Protein AF-A0AAW0Q0C4-F1 (afdb_monomer_lite)

Organism: NCBI:txid88201

Secondary structure (DSSP, 8-state):
--HHHHHHHHHHHHHHHTT----EEEEEEETTTTEEEEEEE-SS---HHHHHHHHHHHHHHHHHHHHHS-GGGSPPP-------TTEEEEE---S-----TT-S------EEEEEEEEEETTEEEEEEEEPPPTTT------EEEEGGGEEEEE----

Foldseek 3Di:
DPPVVVVVLVVLVVCVVVVHFDKDKDWDQDLAVRFIFIDIDGPDDDDPVVVVVVVVVRVVVRVVCVVVPDPVNRPHRPDDPDDPPQWFWKFADDDDPPDPPVDPDDRIFTFPDWDDWDADPNFIWIWTAGDADPPPR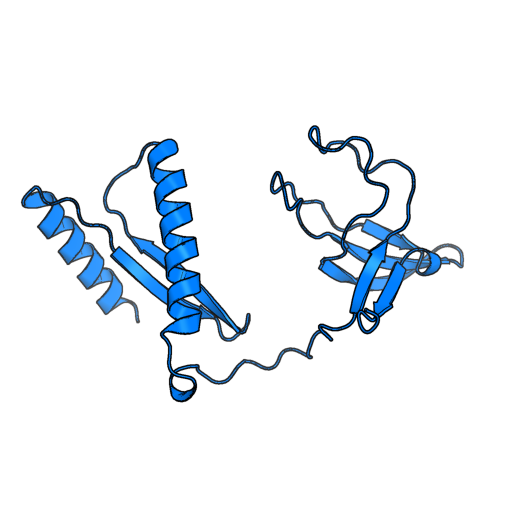HGDDIDTGGPVGTDTDGPPDD

Sequence (158 aa):
MSHVRDDALIMMEKLKSLGQRPLLLTGTFVRSKGCWEAEDLCPYDLPDQAKSIVGKIKMLYAALLEGWSPPDDVPPLIRKRKRDPTIKLFWKKKRTLKDCTAHTSVDVFPIMRLGKQRTRKGVIEIQVFWEPCRVCGKTWPFSWEPASNVILTNTNQF

pLDDT: mean 73.08, std 16.77, range [31.34, 97.06]

Radius of gyration: 21.75 Å; chains: 1; bounding box: 56×39×44 Å

Structure (mmCIF, N/CA/C/O backbone):
data_AF-A0AAW0Q0C4-F1
#
_entry.id   AF-A0AAW0Q0C4-F1
#
loop_
_atom_site.group_PDB
_atom_site.id
_atom_site.type_symbol
_atom_site.label_atom_id
_atom_site.label_alt_id
_atom_site.label_comp_id
_atom_site.label_asym_id
_atom_site.label_entity_id
_atom_site.label_seq_id
_atom_site.pdbx_PDB_ins_code
_atom_site.Cartn_x
_atom_site.Cartn_y
_atom_site.Cartn_z
_atom_site.occupancy
_atom_site.B_iso_or_equiv
_atom_site.auth_seq_id
_atom_site.auth_comp_id
_atom_site.auth_asym_id
_atom_site.auth_atom_id
_atom_site.pdbx_PDB_model_num
ATOM 1 N N . MET A 1 1 ? 17.094 5.054 7.482 1.00 50.22 1 MET A N 1
ATOM 2 C CA . MET A 1 1 ? 16.381 4.192 6.508 1.00 50.22 1 MET A CA 1
ATOM 3 C C . MET A 1 1 ? 16.289 4.812 5.101 1.00 50.22 1 MET A C 1
ATOM 5 O O . MET A 1 1 ? 15.610 4.236 4.268 1.00 50.22 1 MET A O 1
ATOM 9 N N . SER A 1 2 ? 16.981 5.922 4.791 1.00 60.31 2 SER A N 1
ATOM 10 C CA . SER A 1 2 ? 16.984 6.538 3.447 1.00 60.31 2 SER A CA 1
ATOM 11 C C . SER A 1 2 ? 17.932 5.844 2.456 1.00 60.31 2 SER A C 1
ATOM 13 O O . SER A 1 2 ? 17.510 5.515 1.357 1.00 60.31 2 SER A O 1
ATOM 15 N N . HIS A 1 3 ? 19.155 5.498 2.874 1.00 75.94 3 HIS A N 1
ATOM 16 C CA . HIS A 1 3 ? 20.203 5.022 1.954 1.00 75.94 3 HIS A CA 1
ATOM 17 C C . HIS A 1 3 ? 19.855 3.755 1.158 1.00 75.94 3 HIS A C 1
ATOM 19 O O . HIS A 1 3 ? 20.093 3.709 -0.037 1.00 75.94 3 HIS A O 1
ATOM 25 N N . VAL A 1 4 ? 19.218 2.755 1.778 1.00 85.12 4 VAL A N 1
ATOM 26 C CA . VAL A 1 4 ? 18.878 1.492 1.089 1.00 85.12 4 VAL A CA 1
ATOM 27 C C . VAL A 1 4 ? 17.865 1.708 -0.038 1.00 85.12 4 VAL A C 1
ATOM 29 O O . VAL A 1 4 ? 17.933 1.057 -1.079 1.00 85.12 4 VAL A O 1
ATOM 32 N N . ARG A 1 5 ? 16.913 2.628 0.157 1.00 85.44 5 ARG A N 1
ATOM 33 C CA . ARG A 1 5 ? 15.932 2.975 -0.876 1.00 85.44 5 ARG A CA 1
ATOM 34 C C . ARG A 1 5 ? 16.603 3.730 -2.020 1.00 85.44 5 ARG A C 1
ATOM 36 O O . ARG A 1 5 ? 16.307 3.441 -3.176 1.00 85.44 5 ARG A O 1
ATOM 43 N N . ASP A 1 6 ? 17.508 4.649 -1.696 1.00 87.56 6 ASP A N 1
ATOM 44 C CA . ASP A 1 6 ? 18.276 5.403 -2.688 1.00 87.56 6 ASP A CA 1
ATOM 45 C C . ASP A 1 6 ? 19.179 4.467 -3.512 1.00 87.56 6 ASP A C 1
ATOM 47 O O . ASP A 1 6 ? 19.175 4.529 -4.741 1.00 87.56 6 ASP A O 1
ATOM 51 N N . ASP A 1 7 ? 19.856 3.513 -2.867 1.00 91.69 7 ASP A N 1
ATOM 52 C CA . ASP A 1 7 ? 20.669 2.485 -3.531 1.00 91.69 7 ASP A CA 1
ATOM 53 C C . ASP A 1 7 ? 19.826 1.587 -4.445 1.00 91.69 7 ASP A C 1
ATOM 55 O O . ASP A 1 7 ? 20.230 1.273 -5.570 1.00 91.69 7 ASP A O 1
ATOM 59 N N . ALA A 1 8 ? 18.626 1.202 -3.994 1.00 91.38 8 ALA A N 1
ATOM 60 C CA . ALA A 1 8 ? 17.686 0.445 -4.810 1.00 91.38 8 ALA A CA 1
ATOM 61 C C . ALA A 1 8 ? 17.263 1.247 -6.047 1.00 91.38 8 ALA A C 1
ATOM 63 O O . ALA A 1 8 ? 17.293 0.714 -7.151 1.00 91.38 8 ALA A O 1
ATOM 64 N N . LEU A 1 9 ? 16.943 2.537 -5.906 1.00 90.19 9 LEU A N 1
ATOM 65 C CA . LEU A 1 9 ? 16.618 3.399 -7.047 1.00 90.19 9 LEU A CA 1
ATOM 66 C C . LEU A 1 9 ? 17.788 3.508 -8.034 1.00 90.19 9 LEU A C 1
ATOM 68 O O . LEU A 1 9 ? 17.585 3.355 -9.239 1.00 90.19 9 LEU A O 1
ATOM 72 N N . ILE A 1 10 ? 19.017 3.677 -7.538 1.00 93.31 10 ILE A N 1
ATOM 73 C CA . ILE A 1 10 ? 20.224 3.689 -8.377 1.00 93.31 10 ILE A CA 1
ATOM 74 C C . ILE A 1 10 ? 20.366 2.364 -9.140 1.00 93.31 10 ILE A C 1
ATOM 76 O O . ILE A 1 10 ? 20.673 2.362 -10.334 1.00 93.31 10 ILE A O 1
ATOM 80 N N . MET A 1 11 ? 20.132 1.227 -8.482 1.00 94.94 11 MET A N 1
ATOM 81 C CA . MET A 1 11 ? 20.166 -0.088 -9.127 1.00 94.94 11 MET A CA 1
ATOM 82 C C . MET A 1 11 ? 19.088 -0.223 -10.210 1.00 94.94 11 MET A C 1
ATOM 84 O O . MET A 1 11 ? 19.376 -0.720 -11.299 1.00 94.94 11 MET A O 1
ATOM 88 N N . MET A 1 12 ? 17.868 0.248 -9.944 1.00 94.75 12 MET A N 1
ATOM 89 C CA . MET A 1 12 ? 16.756 0.213 -10.898 1.00 94.75 12 MET A CA 1
ATOM 90 C C . MET A 1 12 ? 17.071 1.030 -12.159 1.00 94.75 12 MET A C 1
ATOM 92 O O . MET A 1 12 ? 16.825 0.554 -13.269 1.00 94.75 12 MET A O 1
ATOM 96 N N . GLU A 1 13 ? 17.683 2.211 -12.013 1.00 94.38 13 GLU A N 1
ATOM 97 C CA . GLU A 1 13 ? 18.125 3.019 -13.159 1.00 94.38 13 GLU A CA 1
ATOM 98 C C . GLU A 1 13 ? 19.266 2.348 -13.942 1.00 94.38 13 GLU A C 1
ATOM 100 O O . GLU A 1 13 ? 19.261 2.370 -15.173 1.00 94.38 13 GLU A O 1
ATOM 105 N N . LYS A 1 14 ? 20.209 1.672 -13.265 1.00 95.56 14 LYS A N 1
ATOM 106 C CA . LYS A 1 14 ? 21.263 0.884 -13.937 1.00 95.56 14 LYS A CA 1
ATOM 107 C C . LYS A 1 14 ? 20.691 -0.295 -14.727 1.00 95.56 14 LYS A C 1
ATOM 109 O O . LYS A 1 14 ? 21.093 -0.539 -15.857 1.00 95.56 14 LYS A O 1
ATOM 114 N N . LEU A 1 15 ? 19.736 -1.030 -14.164 1.00 96.94 15 LEU A N 1
ATOM 115 C CA . LEU A 1 15 ? 19.075 -2.131 -14.874 1.00 96.94 15 LEU A CA 1
ATOM 116 C C . LEU A 1 15 ? 18.327 -1.617 -16.109 1.00 96.94 15 LEU A C 1
ATOM 118 O O . LEU A 1 15 ? 18.418 -2.205 -17.187 1.00 96.94 15 LEU A O 1
ATOM 122 N N . LYS A 1 16 ? 17.640 -0.483 -15.972 1.00 95.00 16 LYS A N 1
ATOM 123 C CA . LYS A 1 16 ? 16.982 0.203 -17.085 1.00 95.00 16 LYS A CA 1
ATOM 124 C C . 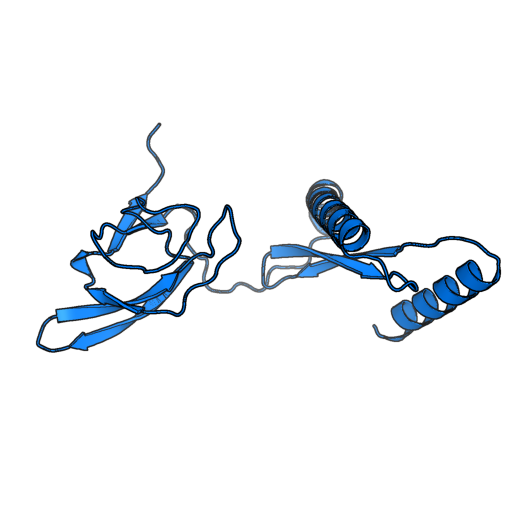LYS A 1 16 ? 17.967 0.618 -18.181 1.00 95.00 16 LYS A C 1
ATOM 126 O O . LYS A 1 16 ? 17.663 0.392 -19.351 1.00 95.00 16 LYS A O 1
ATOM 131 N N . SER A 1 17 ? 19.143 1.159 -17.841 1.00 95.75 17 SER A N 1
ATOM 132 C CA . SER A 1 17 ? 20.154 1.537 -18.845 1.00 95.75 17 SER A CA 1
ATOM 133 C C . SER A 1 17 ? 20.743 0.334 -19.591 1.00 95.75 17 SER A C 1
ATOM 135 O O . SER A 1 17 ? 21.114 0.461 -20.754 1.00 95.75 17 SER A O 1
ATOM 137 N N . LEU A 1 18 ? 20.734 -0.850 -18.972 1.00 97.06 18 LEU A N 1
ATOM 138 C CA . LEU A 1 18 ? 21.078 -2.131 -19.603 1.00 97.06 18 LEU A CA 1
ATOM 139 C C . LEU A 1 18 ? 19.927 -2.743 -20.424 1.00 97.06 18 LEU A C 1
ATOM 141 O O . LEU A 1 18 ? 20.013 -3.888 -20.866 1.00 97.06 18 LEU A O 1
ATOM 145 N N . GLY A 1 19 ? 18.824 -2.016 -20.611 1.00 94.00 19 GLY A N 1
ATOM 146 C CA . GLY A 1 19 ? 17.670 -2.475 -21.377 1.00 94.00 19 GLY A CA 1
ATOM 147 C C . GLY A 1 19 ? 16.743 -3.432 -20.624 1.00 94.00 19 GLY A C 1
ATOM 148 O O . GLY A 1 19 ? 15.759 -3.881 -21.211 1.00 94.00 19 GLY A O 1
ATOM 149 N N . GLN A 1 20 ? 16.981 -3.701 -19.338 1.00 95.50 20 GLN A N 1
ATOM 150 C CA . GLN A 1 20 ? 16.078 -4.502 -18.506 1.00 95.50 20 GLN A CA 1
ATOM 151 C C . GLN A 1 20 ? 14.812 -3.709 -18.144 1.00 95.50 20 GLN A C 1
ATOM 153 O O . GLN A 1 20 ? 14.762 -2.485 -18.272 1.00 95.50 20 GLN A O 1
ATOM 158 N N . ARG A 1 21 ? 13.755 -4.392 -17.690 1.00 92.19 21 ARG A N 1
ATOM 159 C CA . ARG A 1 21 ? 12.480 -3.773 -17.270 1.00 92.19 21 ARG A CA 1
ATOM 160 C C . ARG A 1 21 ? 12.196 -4.073 -15.799 1.00 92.19 21 ARG A C 1
ATOM 162 O O . ARG A 1 21 ? 11.346 -4.908 -15.502 1.00 92.19 21 ARG A O 1
ATOM 169 N N . PRO A 1 22 ? 12.936 -3.442 -14.875 1.00 95.19 22 PRO A N 1
ATOM 170 C CA . PRO A 1 22 ? 12.799 -3.767 -13.469 1.00 95.19 22 PRO A CA 1
ATOM 171 C C . PRO A 1 22 ? 11.525 -3.147 -12.870 1.00 95.19 22 PRO A C 1
ATOM 173 O O . PRO A 1 22 ? 11.160 -2.009 -13.176 1.00 95.19 22 PRO A O 1
ATOM 176 N N . LEU A 1 23 ? 10.884 -3.899 -11.978 1.00 94.31 23 LEU A N 1
ATOM 177 C CA . LEU A 1 23 ? 9.811 -3.464 -11.085 1.00 94.31 23 LEU A CA 1
ATOM 178 C C . LEU A 1 23 ? 10.145 -4.000 -9.693 1.00 94.31 23 LEU A C 1
ATOM 180 O O . LEU A 1 23 ? 10.339 -5.205 -9.539 1.00 94.31 23 LEU A O 1
ATOM 184 N N . LEU A 1 24 ? 10.216 -3.121 -8.695 1.00 94.31 24 LEU A N 1
ATOM 185 C CA . LEU A 1 24 ? 10.501 -3.512 -7.319 1.00 94.31 24 LEU A CA 1
ATOM 186 C C . LEU A 1 24 ? 9.254 -3.316 -6.462 1.00 94.31 24 LEU A C 1
ATOM 188 O O . LEU A 1 24 ? 8.614 -2.270 -6.526 1.00 94.31 24 LEU A O 1
ATOM 192 N N . LEU A 1 25 ? 8.930 -4.321 -5.650 1.00 94.06 25 LEU A N 1
ATOM 193 C CA . LEU A 1 25 ? 7.871 -4.256 -4.651 1.00 94.06 25 LEU A CA 1
ATOM 194 C C . LEU A 1 25 ? 8.499 -4.349 -3.267 1.00 94.06 25 LEU A C 1
ATOM 196 O O . LEU A 1 25 ? 9.268 -5.269 -2.987 1.00 94.06 25 LEU A O 1
ATOM 200 N N . THR A 1 26 ? 8.164 -3.409 -2.396 1.00 91.06 26 THR A N 1
ATOM 201 C CA . THR A 1 26 ? 8.623 -3.400 -1.008 1.00 91.06 26 THR A CA 1
ATOM 202 C C . THR A 1 26 ? 7.427 -3.429 -0.072 1.00 91.06 26 THR A C 1
ATOM 204 O O . THR A 1 26 ? 6.361 -2.887 -0.361 1.00 91.06 26 THR A O 1
ATOM 207 N N . GLY A 1 27 ? 7.584 -4.150 1.033 1.00 89.44 27 GLY A N 1
ATOM 208 C CA . GLY A 1 27 ? 6.575 -4.276 2.072 1.00 89.44 27 GLY A CA 1
ATOM 209 C C . GLY A 1 27 ? 7.027 -3.535 3.312 1.00 89.44 27 GLY A C 1
ATOM 210 O O . GLY A 1 27 ? 8.154 -3.726 3.764 1.00 89.44 27 GLY A O 1
ATOM 211 N N . THR A 1 28 ? 6.158 -2.713 3.886 1.00 86.38 28 THR A N 1
ATOM 212 C CA . THR A 1 28 ? 6.414 -2.094 5.188 1.00 86.38 28 THR A CA 1
ATOM 213 C C . THR A 1 28 ? 5.262 -2.376 6.134 1.00 86.38 28 THR A C 1
ATOM 215 O O . THR A 1 28 ? 4.095 -2.177 5.797 1.00 86.38 28 THR A O 1
ATOM 218 N N . PHE A 1 29 ? 5.578 -2.866 7.332 1.00 84.00 29 PHE A N 1
ATOM 219 C CA . PHE A 1 29 ? 4.546 -3.134 8.320 1.00 84.00 29 PHE A CA 1
ATOM 220 C C . PHE A 1 29 ? 4.112 -1.840 9.003 1.00 84.00 29 PHE A C 1
ATOM 222 O O . PHE A 1 29 ? 4.871 -1.203 9.748 1.00 84.00 29 PHE A O 1
ATOM 229 N N . VAL A 1 30 ? 2.854 -1.462 8.799 1.00 81.19 30 VAL A N 1
ATOM 230 C CA . VAL A 1 30 ? 2.293 -0.255 9.395 1.00 81.19 30 VAL A CA 1
ATOM 231 C C . VAL A 1 30 ? 1.716 -0.594 10.759 1.00 81.19 30 VAL A C 1
ATOM 233 O O . VAL A 1 30 ? 0.528 -0.876 10.920 1.00 81.19 30 VAL A O 1
ATOM 236 N N . ARG A 1 31 ? 2.560 -0.460 11.790 1.00 77.00 31 ARG A N 1
ATOM 237 C CA . ARG A 1 31 ? 2.223 -0.739 13.203 1.00 77.00 31 ARG A CA 1
ATOM 238 C C . ARG A 1 31 ? 0.941 -0.068 13.702 1.00 77.00 31 ARG A C 1
ATOM 240 O O . ARG A 1 31 ? 0.325 -0.547 14.647 1.00 77.00 31 ARG A O 1
ATOM 247 N N . SER A 1 32 ? 0.564 1.070 13.114 1.00 70.12 32 SER A N 1
ATOM 248 C CA . SER A 1 32 ? -0.638 1.823 13.499 1.00 70.12 32 SER A CA 1
ATOM 249 C C . SER A 1 32 ? -1.942 1.265 12.920 1.00 70.12 32 SER A C 1
ATOM 251 O O . SER A 1 32 ? -3.007 1.537 13.475 1.00 70.12 32 SER A O 1
ATOM 253 N N . LYS A 1 33 ? -1.854 0.521 11.812 1.00 68.25 33 LYS A N 1
ATOM 254 C CA . LYS A 1 33 ? -2.974 -0.140 11.131 1.00 68.25 33 LYS A CA 1
ATOM 255 C C . LYS A 1 33 ? -2.989 -1.646 11.396 1.00 68.25 33 LYS A C 1
ATOM 257 O O . LYS A 1 33 ? -4.045 -2.253 11.286 1.00 68.25 33 LYS A O 1
ATOM 262 N N . GLY A 1 34 ? -1.849 -2.207 11.800 1.00 72.19 34 GLY A N 1
ATOM 263 C CA . GLY A 1 34 ? -1.681 -3.640 12.005 1.00 72.19 34 GLY A CA 1
ATOM 264 C C . GLY A 1 34 ? -1.776 -4.424 10.704 1.00 72.19 34 GLY A C 1
ATOM 265 O O . GLY A 1 34 ? -2.333 -5.510 10.709 1.00 72.19 34 GLY A O 1
ATOM 266 N N . CYS A 1 35 ? -1.295 -3.835 9.610 1.00 77.75 35 CYS A N 1
ATOM 267 C CA . CYS A 1 35 ? -1.284 -4.454 8.294 1.00 77.75 35 CYS A CA 1
ATOM 268 C C . CYS A 1 35 ? -0.013 -4.074 7.532 1.00 77.75 35 CYS A C 1
ATOM 270 O O . CYS A 1 35 ? 0.627 -3.053 7.826 1.00 77.75 35 CYS A O 1
ATOM 272 N N . TRP A 1 36 ? 0.314 -4.865 6.520 1.00 79.31 36 TRP A N 1
ATOM 273 C CA . TRP A 1 36 ? 1.359 -4.559 5.553 1.00 79.31 36 TRP A CA 1
ATOM 274 C C . TRP A 1 36 ? 0.882 -3.543 4.512 1.00 79.31 36 TRP A C 1
ATOM 276 O O . TRP A 1 36 ? -0.212 -3.645 3.958 1.00 79.31 36 TRP A O 1
ATOM 286 N N . GLU A 1 37 ? 1.726 -2.556 4.222 1.00 81.44 37 GLU A N 1
ATOM 287 C CA . GLU A 1 37 ? 1.578 -1.684 3.060 1.00 81.44 37 GLU A CA 1
ATOM 288 C C . GLU A 1 37 ? 2.640 -2.035 2.021 1.00 81.44 37 GLU A C 1
ATOM 290 O O . GLU A 1 37 ? 3.838 -2.054 2.313 1.00 81.44 37 GLU A O 1
ATOM 295 N N . ALA A 1 38 ? 2.173 -2.316 0.804 1.00 87.81 38 ALA A N 1
ATOM 296 C CA . ALA A 1 38 ? 3.019 -2.549 -0.352 1.00 87.81 38 ALA A CA 1
ATOM 297 C C . ALA A 1 38 ? 3.257 -1.242 -1.116 1.00 87.81 38 ALA A C 1
ATOM 299 O O . ALA A 1 38 ? 2.316 -0.540 -1.502 1.00 87.81 38 ALA A O 1
ATOM 300 N N . GLU A 1 39 ? 4.519 -0.958 -1.400 1.00 89.75 39 GLU A N 1
ATOM 301 C CA . GLU A 1 39 ? 4.956 0.121 -2.273 1.00 89.75 39 GLU A CA 1
ATOM 302 C C . GLU A 1 39 ? 5.602 -0.475 -3.526 1.00 89.75 39 GLU A C 1
ATOM 304 O O . GLU A 1 39 ? 6.273 -1.504 -3.469 1.00 89.75 39 GLU A O 1
ATOM 309 N N . ASP A 1 40 ? 5.361 0.155 -4.671 1.00 89.88 40 ASP A N 1
ATOM 310 C CA . ASP A 1 40 ? 6.042 -0.162 -5.916 1.00 89.88 40 ASP A CA 1
ATOM 311 C C . ASP A 1 40 ? 7.052 0.934 -6.241 1.00 89.88 40 ASP A C 1
ATOM 313 O O . ASP A 1 40 ? 6.791 2.122 -6.058 1.00 89.88 40 ASP A O 1
ATOM 317 N N . LEU A 1 41 ? 8.208 0.524 -6.747 1.00 89.94 41 LEU A N 1
ATOM 318 C CA . LEU A 1 41 ? 9.185 1.407 -7.357 1.00 89.94 41 LEU A CA 1
ATOM 319 C C . LEU A 1 41 ? 9.333 0.982 -8.814 1.00 89.94 41 LEU A C 1
ATOM 321 O O . LEU A 1 41 ? 9.863 -0.089 -9.125 1.00 89.94 41 LEU A O 1
ATOM 325 N N . CYS A 1 42 ? 8.830 1.831 -9.704 1.00 90.12 42 CYS A N 1
ATOM 326 C CA . CYS A 1 42 ? 8.916 1.655 -11.143 1.00 90.12 42 CYS A CA 1
ATOM 327 C C . CYS A 1 42 ? 9.606 2.884 -11.758 1.00 90.12 42 CYS A C 1
ATOM 329 O O . CYS A 1 42 ? 9.088 3.991 -11.617 1.00 90.12 42 CYS A O 1
ATOM 331 N N . PRO A 1 43 ? 10.752 2.726 -12.449 1.00 89.56 43 PRO A N 1
ATOM 332 C CA . PRO A 1 43 ? 11.494 3.846 -13.040 1.00 89.56 43 PRO A CA 1
ATOM 333 C C . PRO A 1 43 ? 10.904 4.327 -14.382 1.00 89.56 43 PRO A C 1
ATOM 335 O O . PRO A 1 43 ? 11.560 5.056 -15.135 1.00 89.56 43 PRO A O 1
ATOM 338 N N . TYR A 1 44 ? 9.696 3.873 -14.722 1.00 89.00 44 TYR A N 1
ATOM 339 C CA . TYR A 1 44 ? 9.009 4.154 -15.977 1.00 89.00 44 TYR A CA 1
ATOM 340 C C . TYR A 1 44 ? 7.717 4.915 -15.703 1.00 89.00 44 TYR A C 1
ATOM 342 O O . TYR A 1 44 ? 6.979 4.569 -14.781 1.00 89.00 44 TYR A O 1
ATOM 350 N N . ASP A 1 45 ? 7.402 5.895 -16.550 1.00 90.69 45 ASP A N 1
ATOM 351 C CA . ASP A 1 45 ? 6.040 6.413 -16.594 1.00 90.69 45 ASP A CA 1
ATOM 352 C C . ASP A 1 45 ? 5.161 5.421 -17.357 1.00 90.69 45 ASP A C 1
ATOM 354 O O . ASP A 1 45 ? 5.378 5.124 -18.533 1.00 90.69 45 ASP A O 1
ATOM 358 N N . LEU A 1 46 ? 4.210 4.840 -16.635 1.00 88.69 46 LEU A N 1
ATOM 359 C CA . LEU A 1 46 ? 3.351 3.780 -17.135 1.00 88.69 46 LEU A CA 1
ATOM 360 C C . LEU A 1 46 ? 2.023 4.357 -17.655 1.00 88.69 46 LEU A C 1
ATOM 362 O O . LEU A 1 46 ? 1.461 5.257 -17.025 1.00 88.69 46 LEU A O 1
ATOM 366 N N . PRO A 1 47 ? 1.448 3.805 -18.737 1.00 92.25 47 PRO A N 1
ATOM 367 C CA . PRO A 1 47 ? 0.084 4.140 -19.138 1.00 92.25 47 PRO A CA 1
ATOM 368 C C . PRO A 1 47 ? -0.930 3.670 -18.082 1.00 92.25 47 PRO A C 1
ATOM 370 O O . PRO A 1 47 ? -0.662 2.739 -17.317 1.00 92.25 47 PRO A O 1
ATOM 373 N N . ASP A 1 48 ? -2.125 4.264 -18.066 1.00 88.50 48 ASP A N 1
ATOM 374 C CA . ASP A 1 48 ? -3.143 4.022 -17.027 1.00 88.50 48 ASP A CA 1
ATOM 375 C C . ASP A 1 48 ? -3.520 2.545 -16.865 1.00 88.50 48 ASP A C 1
ATOM 377 O O . ASP A 1 48 ? -3.688 2.049 -15.748 1.00 88.50 48 ASP A O 1
ATOM 381 N N . GLN A 1 49 ? -3.588 1.804 -17.973 1.00 87.56 49 GLN A N 1
ATOM 382 C CA . GLN A 1 49 ? -3.856 0.368 -17.938 1.00 87.56 49 GLN A CA 1
ATOM 383 C C . GLN A 1 49 ? -2.758 -0.399 -17.186 1.00 87.56 49 GLN A C 1
ATOM 385 O O . GLN A 1 49 ? -3.059 -1.266 -16.364 1.00 87.56 49 GLN A O 1
ATOM 390 N N . ALA A 1 50 ? -1.488 -0.059 -17.417 1.00 87.44 50 ALA A N 1
ATOM 391 C CA . ALA A 1 50 ? -0.363 -0.674 -16.722 1.00 87.44 50 ALA A CA 1
ATOM 392 C C . ALA A 1 50 ? -0.312 -0.243 -15.248 1.00 87.44 50 ALA A C 1
ATOM 394 O O . ALA A 1 50 ? -0.115 -1.096 -14.385 1.00 87.44 50 ALA A O 1
ATOM 395 N N . LYS A 1 51 ? -0.598 1.031 -14.935 1.00 88.38 51 LYS A N 1
ATOM 396 C CA . LYS A 1 51 ? -0.754 1.518 -13.549 1.00 88.38 51 LYS A CA 1
ATOM 397 C C . LYS A 1 51 ? -1.834 0.731 -12.797 1.00 88.38 51 LYS A C 1
ATOM 399 O O . LYS A 1 51 ? -1.617 0.319 -11.659 1.00 88.38 51 LYS A O 1
ATOM 404 N N . SER A 1 52 ? -2.968 0.448 -13.446 1.00 86.25 52 SER A N 1
ATOM 405 C CA . SER A 1 52 ? -4.039 -0.385 -12.877 1.00 86.25 52 SER A CA 1
ATOM 406 C C . SER A 1 52 ? -3.565 -1.809 -12.566 1.00 86.25 52 SER A C 1
ATOM 408 O O . SER A 1 52 ? -3.850 -2.339 -11.490 1.00 86.25 52 SER A O 1
ATOM 410 N N . ILE A 1 53 ? -2.808 -2.426 -13.479 1.00 90.19 53 ILE A N 1
ATOM 411 C CA . ILE A 1 53 ? -2.252 -3.772 -13.287 1.00 90.19 53 ILE A CA 1
ATOM 412 C C . ILE A 1 53 ? -1.232 -3.782 -12.144 1.00 90.19 53 ILE A C 1
ATOM 414 O O . ILE A 1 53 ? -1.341 -4.624 -11.255 1.00 90.19 53 ILE A O 1
ATOM 418 N N . VAL A 1 54 ? -0.298 -2.827 -12.108 1.00 87.94 54 VAL A N 1
ATOM 419 C CA . VAL A 1 54 ? 0.672 -2.692 -11.008 1.00 87.94 54 VAL A CA 1
ATOM 420 C C . VAL A 1 54 ? -0.052 -2.501 -9.675 1.00 87.94 54 VAL A C 1
ATOM 422 O O . VAL A 1 54 ? 0.288 -3.162 -8.698 1.00 87.94 54 VAL A O 1
ATOM 425 N N . GLY A 1 55 ? -1.127 -1.710 -9.641 1.00 83.81 55 GLY A N 1
ATOM 426 C CA . GLY A 1 55 ? -1.989 -1.583 -8.464 1.00 83.81 55 GLY A CA 1
ATOM 427 C C . GLY A 1 55 ? -2.539 -2.927 -7.967 1.00 83.81 55 GLY A C 1
ATOM 428 O O . GLY A 1 55 ? -2.506 -3.198 -6.767 1.00 83.81 55 GLY A O 1
ATOM 429 N N . LYS A 1 56 ? -2.982 -3.810 -8.871 1.00 86.25 56 LYS A N 1
ATOM 430 C CA . LYS A 1 56 ? -3.429 -5.170 -8.510 1.00 86.25 56 LYS A CA 1
ATOM 431 C C . LYS A 1 56 ? -2.284 -6.034 -7.982 1.00 86.25 56 LYS A C 1
ATOM 433 O O . LYS A 1 56 ? -2.475 -6.734 -6.991 1.00 86.25 56 LYS A O 1
ATOM 438 N N . ILE A 1 57 ? -1.104 -5.954 -8.597 1.00 89.25 57 ILE A N 1
ATOM 439 C CA . ILE A 1 57 ? 0.094 -6.676 -8.143 1.00 89.25 57 ILE A CA 1
ATOM 440 C C . ILE A 1 57 ? 0.483 -6.230 -6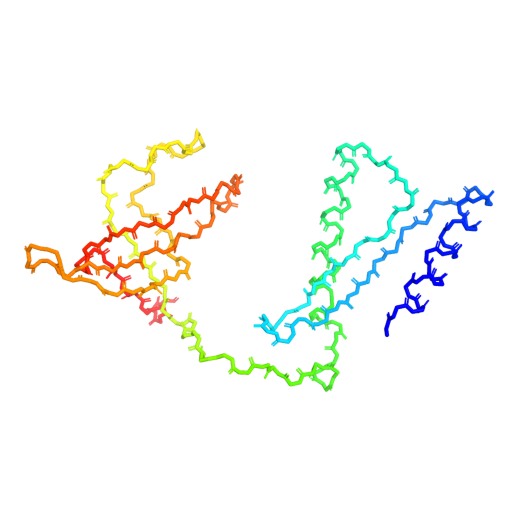.728 1.00 89.25 57 ILE A C 1
ATOM 442 O O . ILE A 1 57 ? 0.759 -7.075 -5.882 1.00 89.25 57 ILE A O 1
ATOM 446 N N . LYS A 1 58 ? 0.428 -4.928 -6.425 1.00 88.94 58 LYS A N 1
ATOM 447 C CA . LYS A 1 58 ? 0.675 -4.412 -5.069 1.00 88.94 58 LYS A CA 1
ATOM 448 C C . LYS A 1 58 ? -0.306 -4.970 -4.048 1.00 88.94 58 LYS A C 1
ATOM 450 O O . LYS A 1 58 ? 0.114 -5.359 -2.965 1.00 88.94 58 LYS A O 1
ATOM 455 N N . MET A 1 59 ? -1.598 -5.015 -4.382 1.00 80.88 59 MET A N 1
ATOM 456 C CA . MET A 1 59 ? -2.606 -5.597 -3.489 1.00 80.88 59 MET A CA 1
ATOM 457 C C . MET A 1 59 ? -2.327 -7.078 -3.222 1.00 80.88 59 MET A C 1
ATOM 459 O O . MET A 1 59 ? -2.395 -7.515 -2.076 1.00 80.88 59 MET A O 1
ATOM 463 N N . LEU A 1 60 ? -1.968 -7.834 -4.264 1.00 85.00 60 LEU A N 1
ATOM 464 C CA . LEU A 1 60 ? -1.585 -9.237 -4.129 1.00 85.00 60 LEU A CA 1
ATOM 465 C C . LEU A 1 60 ? -0.337 -9.395 -3.253 1.00 85.00 60 LEU A C 1
ATOM 467 O O . LEU A 1 60 ? -0.308 -10.254 -2.379 1.00 85.00 60 LEU A O 1
ATOM 471 N N . TYR A 1 61 ? 0.671 -8.547 -3.452 1.00 89.38 61 TYR A N 1
ATOM 472 C CA . TYR A 1 61 ? 1.898 -8.573 -2.664 1.00 89.38 61 TYR A CA 1
ATOM 473 C C . TYR A 1 61 ? 1.649 -8.234 -1.189 1.00 89.38 61 TYR A C 1
ATOM 475 O O . TYR A 1 61 ? 2.166 -8.920 -0.317 1.00 89.38 61 TYR A O 1
ATOM 483 N N . ALA A 1 62 ? 0.797 -7.248 -0.890 1.00 81.88 62 ALA A N 1
ATOM 484 C CA . ALA A 1 62 ? 0.390 -6.951 0.485 1.00 81.88 62 ALA A CA 1
ATOM 485 C C . ALA A 1 62 ? -0.289 -8.158 1.155 1.00 81.88 62 ALA A C 1
ATOM 487 O O . ALA A 1 62 ? 0.042 -8.493 2.288 1.00 81.88 62 ALA A O 1
ATOM 488 N N . ALA A 1 63 ? -1.182 -8.852 0.442 1.00 80.12 63 ALA A N 1
ATOM 489 C CA . ALA A 1 63 ? -1.808 -10.075 0.945 1.00 80.12 63 ALA A CA 1
ATOM 490 C C . ALA A 1 63 ? -0.794 -11.215 1.150 1.00 80.12 63 ALA A C 1
ATOM 492 O O . ALA A 1 63 ? -0.895 -11.960 2.121 1.00 80.12 63 ALA A O 1
ATOM 493 N N . LEU A 1 64 ? 0.200 -11.334 0.263 1.00 85.88 64 LEU A N 1
ATOM 494 C CA . LEU A 1 64 ? 1.284 -12.302 0.410 1.00 85.88 64 LEU A CA 1
ATOM 495 C C . LEU A 1 64 ? 2.117 -12.021 1.666 1.00 85.88 64 LEU A C 1
ATOM 497 O O . LEU A 1 64 ? 2.435 -12.958 2.388 1.00 85.88 64 LEU A O 1
ATOM 501 N N . LEU A 1 65 ? 2.434 -10.756 1.950 1.00 84.50 65 LEU A N 1
ATOM 502 C CA . LEU A 1 65 ? 3.191 -10.370 3.145 1.00 84.50 65 LEU A CA 1
ATOM 503 C C . LEU A 1 65 ? 2.469 -10.769 4.439 1.00 84.50 65 LEU A C 1
ATOM 505 O O . LEU A 1 65 ? 3.111 -11.294 5.339 1.00 84.50 65 LEU A O 1
ATOM 509 N N . GLU A 1 66 ? 1.144 -10.615 4.512 1.00 78.06 66 GLU A N 1
ATOM 510 C CA . GLU A 1 66 ? 0.359 -11.075 5.672 1.00 78.06 66 GLU A CA 1
ATOM 511 C C . GLU A 1 66 ? 0.498 -12.587 5.923 1.00 78.06 66 GLU A C 1
ATOM 513 O O . GLU A 1 66 ? 0.527 -13.021 7.071 1.00 78.06 66 GLU A O 1
ATOM 518 N N . GLY A 1 67 ? 0.583 -13.397 4.863 1.00 79.50 67 GLY A N 1
ATOM 519 C CA . GLY A 1 67 ? 0.714 -14.855 4.977 1.00 79.50 67 GLY A CA 1
ATOM 520 C C . GLY A 1 67 ? 2.155 -15.362 5.083 1.00 79.50 67 GLY A C 1
ATOM 521 O O . GLY A 1 67 ? 2.384 -16.450 5.603 1.00 79.50 67 GLY A O 1
ATOM 522 N N . TRP A 1 68 ? 3.121 -14.602 4.566 1.00 81.88 68 TRP A N 1
ATOM 523 C CA . TRP A 1 68 ? 4.532 -14.985 4.507 1.00 81.88 68 TRP A CA 1
ATOM 524 C C . TRP A 1 68 ? 5.321 -14.475 5.719 1.00 81.88 68 TRP A C 1
ATOM 526 O O . TRP A 1 68 ? 6.304 -15.095 6.113 1.00 81.88 68 TRP A O 1
ATOM 536 N N . SER A 1 69 ? 4.914 -13.371 6.344 1.00 78.69 69 SER A N 1
ATOM 537 C CA . SER A 1 69 ? 5.633 -12.842 7.504 1.00 78.69 69 SER A CA 1
ATOM 538 C C . SER A 1 69 ? 5.407 -13.700 8.757 1.00 78.69 69 SER A C 1
ATOM 540 O O . SER A 1 69 ? 4.262 -13.855 9.188 1.00 78.69 69 SER A O 1
ATOM 542 N N . PRO A 1 70 ? 6.477 -14.234 9.377 1.00 72.50 70 PRO A N 1
ATOM 543 C CA . PRO A 1 70 ? 6.382 -14.936 10.649 1.00 72.50 70 PRO A CA 1
ATOM 544 C C . PRO A 1 70 ? 5.755 -14.049 11.736 1.00 72.50 70 PRO A C 1
ATOM 546 O O . PRO A 1 70 ? 6.010 -12.842 11.756 1.00 72.50 70 PRO A O 1
ATOM 549 N N . PRO A 1 71 ? 4.990 -14.616 12.688 1.00 65.12 71 PRO A N 1
ATOM 550 C CA . PRO A 1 71 ? 4.390 -13.850 13.784 1.00 65.12 71 PRO A CA 1
ATOM 551 C C . PRO A 1 71 ? 5.412 -13.051 14.605 1.00 65.12 71 PRO A C 1
ATOM 553 O O . PRO A 1 71 ? 5.096 -11.966 15.090 1.00 65.12 71 PRO A O 1
ATOM 556 N N . ASP A 1 72 ? 6.634 -13.574 14.721 1.00 68.69 72 ASP A N 1
ATOM 557 C CA . ASP A 1 72 ? 7.729 -12.968 15.485 1.00 68.69 72 ASP A CA 1
ATOM 558 C C . ASP A 1 72 ? 8.373 -11.769 14.765 1.00 68.69 72 ASP A C 1
ATOM 560 O O . ASP A 1 72 ? 8.932 -10.884 15.415 1.00 68.69 72 ASP A O 1
ATOM 564 N N . ASP A 1 73 ? 8.233 -11.690 13.437 1.00 66.81 73 ASP A N 1
ATOM 565 C CA . ASP A 1 73 ? 8.747 -10.587 12.617 1.00 66.81 73 ASP A CA 1
ATOM 566 C C . ASP A 1 73 ? 7.781 -9.395 12.564 1.00 66.81 73 ASP A C 1
ATOM 568 O O . ASP A 1 73 ? 8.132 -8.330 12.049 1.00 66.81 73 ASP A O 1
ATOM 572 N N . VAL A 1 74 ? 6.569 -9.540 13.116 1.00 65.19 74 VAL A N 1
ATOM 573 C CA . VAL A 1 74 ? 5.577 -8.467 13.197 1.00 65.19 74 VAL A CA 1
ATOM 574 C C . VAL A 1 74 ? 5.892 -7.579 14.402 1.00 65.19 74 VAL A C 1
ATOM 576 O O . VAL A 1 74 ? 5.720 -7.991 15.553 1.00 65.19 74 VAL A O 1
ATOM 579 N N . PRO A 1 75 ? 6.308 -6.315 14.196 1.00 66.81 75 PRO A N 1
ATOM 580 C CA . PRO A 1 75 ? 6.608 -5.444 15.314 1.00 66.81 75 PRO A CA 1
ATOM 581 C C . PRO A 1 75 ? 5.378 -5.191 16.201 1.00 66.81 75 PRO A C 1
ATOM 583 O O . PRO A 1 75 ? 4.255 -5.122 15.688 1.00 66.81 75 PRO A O 1
ATOM 586 N N . PRO A 1 76 ? 5.571 -4.919 17.506 1.00 61.97 76 PRO A N 1
ATOM 587 C CA . PRO A 1 76 ? 4.471 -4.651 18.421 1.00 61.97 76 PRO A CA 1
ATOM 588 C C . PRO A 1 76 ? 3.552 -3.548 17.892 1.00 61.97 76 PRO A C 1
ATOM 590 O O . PRO A 1 76 ? 3.993 -2.440 17.560 1.00 61.97 76 PRO A O 1
ATOM 593 N N . LEU A 1 77 ? 2.257 -3.854 17.826 1.00 64.31 77 LEU A N 1
ATOM 594 C CA . LEU A 1 77 ? 1.238 -2.897 17.413 1.00 64.31 77 LEU A CA 1
ATOM 595 C C . LEU A 1 77 ? 1.236 -1.694 18.358 1.00 64.31 77 LEU A C 1
ATOM 597 O O . LEU A 1 77 ? 1.195 -1.845 19.583 1.00 64.31 77 LEU A O 1
ATOM 601 N N . ILE A 1 78 ? 1.186 -0.485 17.795 1.00 56.69 78 ILE A N 1
ATOM 602 C CA . ILE A 1 78 ? 0.889 0.704 18.596 1.00 56.69 78 ILE A CA 1
ATOM 603 C C . ILE A 1 78 ? -0.592 0.611 18.958 1.00 56.69 78 ILE A C 1
ATOM 605 O O . ILE A 1 78 ? -1.463 0.868 18.125 1.00 56.69 78 ILE A O 1
ATOM 609 N N . ARG A 1 79 ? -0.884 0.214 20.203 1.00 47.44 79 ARG A N 1
ATOM 610 C CA . ARG A 1 79 ? -2.249 0.103 20.734 1.00 47.44 79 ARG A CA 1
ATOM 611 C C . ARG A 1 79 ? -2.936 1.473 20.730 1.00 47.44 79 ARG A C 1
ATOM 613 O O . ARG A 1 79 ? -2.914 2.201 21.717 1.00 47.44 79 ARG A O 1
ATOM 620 N N . LYS A 1 80 ? -3.615 1.818 19.637 1.00 50.50 80 LYS A N 1
ATOM 621 C CA . LYS A 1 80 ? -4.764 2.733 19.695 1.00 50.50 80 LYS A CA 1
ATOM 622 C C . LYS A 1 80 ? -5.921 1.964 20.347 1.00 50.50 80 LYS A C 1
ATOM 624 O O . LYS A 1 80 ? -6.020 0.757 20.134 1.00 50.50 80 LYS A O 1
ATOM 629 N N . ARG A 1 81 ? -6.761 2.629 21.164 1.00 44.34 81 ARG A N 1
ATOM 630 C CA . ARG A 1 81 ? -7.974 2.036 21.781 1.00 44.34 81 ARG A CA 1
ATOM 631 C C . ARG A 1 81 ? -8.651 1.105 20.763 1.00 44.34 81 ARG A C 1
ATOM 633 O O . ARG A 1 81 ? -9.046 1.582 19.699 1.00 44.34 81 ARG A O 1
ATOM 640 N N . LYS A 1 82 ? -8.699 -0.201 21.067 1.00 45.97 82 LYS A N 1
ATOM 641 C CA . LYS A 1 82 ? -9.237 -1.239 20.175 1.00 45.97 82 LYS A CA 1
ATOM 642 C C . LYS A 1 82 ? -10.627 -0.812 19.704 1.00 45.97 82 LYS A C 1
ATOM 644 O O . LYS A 1 82 ? -11.508 -0.566 20.522 1.00 45.97 82 LYS A O 1
ATOM 649 N N . ARG A 1 83 ? -10.797 -0.707 18.386 1.00 48.50 83 ARG A N 1
ATOM 650 C CA . ARG A 1 83 ? -12.115 -0.676 17.756 1.00 48.50 83 ARG A CA 1
ATOM 651 C C . ARG A 1 83 ? -12.658 -2.096 17.907 1.00 48.50 83 ARG A C 1
ATOM 653 O O . ARG A 1 83 ? -11.979 -3.025 17.482 1.00 48.50 83 ARG A O 1
ATOM 660 N N . ASP A 1 84 ? -13.785 -2.256 18.590 1.00 45.97 84 ASP A N 1
ATOM 661 C CA . ASP A 1 84 ? -14.443 -3.552 18.749 1.00 45.97 84 ASP A CA 1
ATOM 662 C C . ASP A 1 84 ? -14.872 -4.052 17.353 1.00 45.97 84 ASP A C 1
ATOM 664 O O . ASP A 1 84 ? -15.729 -3.421 16.727 1.00 45.97 84 ASP A O 1
ATOM 668 N N . PRO A 1 85 ? -14.240 -5.109 16.807 1.00 43.81 85 PRO A N 1
ATOM 669 C CA . PRO A 1 85 ? -14.514 -5.587 15.453 1.00 43.81 85 PRO A CA 1
ATOM 670 C C . PRO A 1 85 ? -15.897 -6.243 15.329 1.00 43.81 85 PRO A C 1
ATOM 672 O O . PRO A 1 85 ? -16.354 -6.489 14.215 1.00 43.81 85 PRO A O 1
ATOM 675 N N . THR A 1 86 ? -16.573 -6.500 16.452 1.00 42.91 86 THR A N 1
ATOM 676 C CA . THR A 1 86 ? -17.877 -7.171 16.493 1.00 42.91 86 THR A CA 1
ATOM 677 C C . THR A 1 86 ? -19.053 -6.229 16.239 1.00 42.91 86 THR A C 1
ATOM 679 O O . THR A 1 86 ? -20.157 -6.693 15.960 1.00 42.91 86 THR A O 1
ATOM 682 N N . ILE A 1 87 ? -18.827 -4.912 16.276 1.00 44.28 87 ILE A N 1
A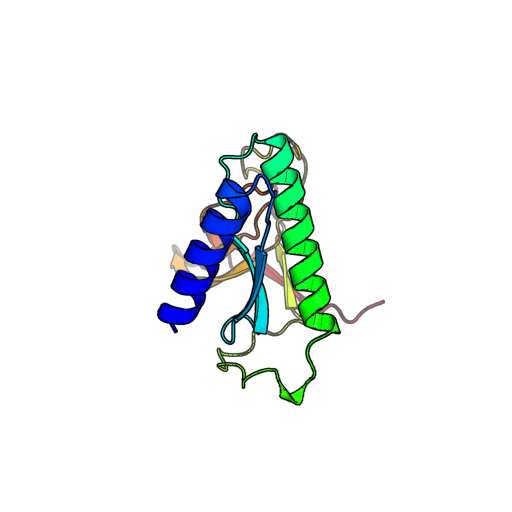TOM 683 C CA . ILE A 1 87 ? -19.875 -3.904 16.107 1.00 44.28 87 ILE A CA 1
ATOM 684 C C . ILE A 1 87 ? -19.841 -3.367 14.674 1.00 44.28 87 ILE A C 1
ATOM 686 O O . ILE A 1 87 ? -19.138 -2.400 14.363 1.00 44.28 87 ILE A O 1
ATOM 690 N N . LYS A 1 88 ? -20.649 -3.955 13.787 1.00 50.84 88 LYS A N 1
ATOM 691 C CA . LYS A 1 88 ? -20.976 -3.303 12.515 1.00 50.84 88 LYS A CA 1
ATOM 692 C C . LYS A 1 88 ? -22.052 -2.257 12.783 1.00 50.84 88 LYS A C 1
ATOM 694 O O . LYS A 1 88 ? -23.170 -2.561 13.192 1.00 50.84 88 LYS A O 1
ATOM 699 N N . LEU A 1 89 ? -21.670 -1.003 12.592 1.00 54.75 89 LEU A N 1
ATOM 700 C CA . LEU A 1 89 ? -22.545 0.153 12.687 1.00 54.75 89 LEU A CA 1
ATOM 701 C C . LEU A 1 89 ? -23.295 0.312 11.361 1.00 54.75 89 LEU A C 1
ATOM 703 O O . LEU A 1 89 ? -22.730 0.803 10.380 1.00 54.75 89 LEU A O 1
ATOM 707 N N . PHE A 1 90 ? -24.553 -0.118 11.327 1.00 50.66 90 PHE A N 1
ATOM 708 C CA . PHE A 1 90 ? -25.428 0.081 10.176 1.00 50.66 90 PHE A CA 1
ATOM 709 C C . PHE A 1 90 ? -26.294 1.323 10.366 1.00 50.66 90 PHE A C 1
ATOM 711 O O . PHE A 1 90 ? -26.666 1.706 11.476 1.00 50.66 90 PHE A O 1
ATOM 718 N N . TRP A 1 91 ? -26.624 1.955 9.249 1.00 56.72 91 TRP A N 1
ATOM 719 C CA . TRP A 1 91 ? -27.489 3.125 9.195 1.00 56.72 91 TRP A CA 1
ATOM 720 C C . TRP A 1 91 ? -28.786 2.805 8.486 1.00 56.72 91 TRP A C 1
ATOM 722 O O . TRP A 1 91 ? -28.746 2.236 7.408 1.00 56.72 91 TRP A O 1
ATOM 732 N N . LYS A 1 92 ? -29.931 3.240 9.013 1.00 45.12 92 LYS A N 1
ATOM 733 C CA . LYS A 1 92 ? -31.163 3.332 8.219 1.00 45.12 92 LYS A CA 1
ATOM 734 C C . LYS A 1 92 ? -31.436 4.800 7.932 1.00 45.12 92 LYS A C 1
ATOM 736 O O . LYS A 1 92 ? -31.791 5.527 8.859 1.00 45.12 92 LYS A O 1
ATOM 741 N N . LYS A 1 93 ? -31.356 5.241 6.669 1.00 52.28 93 LYS A N 1
ATOM 742 C CA . LYS A 1 93 ? -32.098 6.447 6.272 1.00 52.28 93 LYS A CA 1
ATOM 743 C C . LYS A 1 93 ? -32.433 6.511 4.784 1.00 52.28 93 LYS A C 1
ATOM 745 O O . LYS A 1 93 ? -31.569 6.489 3.916 1.00 52.28 93 LYS A O 1
ATOM 750 N N . LYS A 1 94 ? -33.722 6.739 4.536 1.00 44.72 94 LYS A N 1
ATOM 751 C CA . LYS A 1 94 ? -34.318 7.094 3.249 1.00 44.72 94 LYS A CA 1
ATOM 752 C C . LYS A 1 94 ? -33.972 8.554 2.897 1.00 44.72 94 LYS A C 1
ATOM 754 O O . LYS A 1 94 ? -34.326 9.439 3.674 1.00 44.72 94 LYS A O 1
ATOM 759 N N . ARG A 1 95 ? -33.370 8.763 1.710 1.00 43.94 95 ARG A N 1
ATOM 760 C CA . ARG A 1 95 ? -33.164 10.035 0.952 1.00 43.94 95 ARG A CA 1
ATOM 761 C C . ARG A 1 95 ? -32.367 11.137 1.691 1.00 43.94 95 ARG A C 1
ATOM 763 O O . ARG A 1 95 ? -32.767 11.593 2.748 1.00 43.94 95 ARG A O 1
ATOM 770 N N . THR A 1 96 ? -31.252 11.694 1.216 1.00 47.78 96 THR A N 1
ATOM 771 C CA . THR A 1 96 ? -30.654 11.845 -0.121 1.00 47.78 96 THR A CA 1
ATOM 772 C C . THR A 1 96 ? -29.127 11.979 0.037 1.00 47.78 96 THR A C 1
ATOM 774 O O . THR A 1 96 ? -28.619 13.090 0.199 1.00 47.78 96 THR A O 1
ATOM 777 N N . LEU A 1 97 ? -28.372 10.880 -0.017 1.00 49.62 97 LEU A N 1
ATOM 778 C CA . LEU A 1 97 ? -26.938 10.968 -0.306 1.00 49.62 97 LEU A CA 1
ATOM 779 C C . LEU A 1 97 ? -26.828 11.035 -1.835 1.00 49.62 97 LEU A C 1
ATOM 781 O O . LEU A 1 97 ? -26.796 10.008 -2.507 1.00 49.62 97 LEU A O 1
ATOM 785 N N . LYS A 1 98 ? -26.947 12.240 -2.405 1.00 52.56 98 LYS A N 1
ATOM 786 C CA . LYS A 1 98 ? -26.875 12.408 -3.860 1.00 52.56 98 LYS A CA 1
ATOM 787 C C . LYS A 1 98 ? -25.526 11.874 -4.378 1.00 52.56 98 LYS A C 1
ATOM 789 O O . LYS A 1 98 ? -24.464 12.180 -3.837 1.00 52.56 98 LYS A O 1
ATOM 794 N N . ASP A 1 99 ? -25.629 11.083 -5.444 1.00 54.62 99 ASP A N 1
ATOM 795 C CA . ASP A 1 99 ? -24.602 10.792 -6.449 1.00 54.62 99 ASP A CA 1
ATOM 796 C C . ASP A 1 99 ? -23.587 9.676 -6.157 1.00 54.62 99 ASP A C 1
ATOM 798 O O . ASP A 1 99 ? -22.379 9.880 -6.249 1.00 54.62 99 ASP A O 1
ATOM 802 N N . CYS A 1 100 ? -24.044 8.444 -5.938 1.00 53.53 100 CYS A N 1
ATOM 803 C CA . CYS A 1 100 ? -23.344 7.312 -6.552 1.00 53.53 100 CYS A CA 1
ATOM 804 C C . CYS A 1 100 ? -24.143 6.906 -7.795 1.00 53.53 100 CYS A C 1
ATOM 806 O O . CYS A 1 100 ? -25.203 6.304 -7.668 1.00 53.53 100 CYS A O 1
ATOM 808 N N . THR A 1 101 ? -23.660 7.241 -8.994 1.00 54.44 101 THR A N 1
ATOM 809 C CA . THR A 1 101 ? -24.332 6.898 -10.265 1.00 54.44 101 THR A CA 1
ATOM 810 C C . THR A 1 101 ? -24.519 5.391 -10.458 1.00 54.44 101 THR A C 1
ATOM 812 O O . THR A 1 101 ? -25.381 4.986 -11.227 1.00 54.44 101 THR A O 1
ATOM 815 N N . ALA A 1 102 ? -23.760 4.565 -9.728 1.00 54.50 102 ALA A N 1
ATOM 816 C CA . ALA A 1 102 ? -23.871 3.109 -9.742 1.00 54.50 102 ALA A CA 1
ATOM 817 C C . ALA A 1 102 ? -24.940 2.540 -8.782 1.00 54.50 102 ALA A C 1
ATOM 819 O O . ALA A 1 102 ? -25.330 1.388 -8.946 1.00 54.50 102 ALA A O 1
ATOM 820 N N . HIS A 1 103 ? -25.431 3.303 -7.791 1.00 56.38 103 HIS A N 1
ATOM 821 C CA . HIS A 1 103 ? -26.412 2.800 -6.817 1.00 56.38 103 HIS A CA 1
ATOM 822 C C . HIS A 1 103 ? -27.410 3.898 -6.424 1.00 56.38 103 HIS A C 1
ATOM 824 O O . HIS A 1 103 ? -27.182 4.681 -5.502 1.00 56.38 103 HIS A O 1
ATOM 830 N N . THR A 1 104 ? -28.546 3.944 -7.116 1.00 51.47 104 THR A N 1
ATOM 831 C CA . THR A 1 104 ? -29.652 4.884 -6.863 1.00 51.47 104 THR A CA 1
ATOM 832 C C . THR A 1 104 ? -30.597 4.441 -5.735 1.00 51.47 104 THR A C 1
ATOM 834 O O . THR A 1 104 ? -31.516 5.186 -5.396 1.00 51.47 104 THR A O 1
ATOM 837 N N . SER A 1 105 ? -30.381 3.268 -5.122 1.00 52.03 105 SER A N 1
ATOM 838 C CA . SER A 1 105 ? -31.375 2.617 -4.249 1.00 52.03 105 SER A CA 1
ATOM 839 C C . SER A 1 105 ? -30.841 2.003 -2.946 1.00 52.03 105 SER A C 1
ATOM 841 O O . SER A 1 105 ? -31.501 1.140 -2.373 1.00 52.03 105 SER A O 1
ATOM 843 N N . VAL A 1 106 ? -29.661 2.396 -2.458 1.00 52.03 106 VAL A N 1
ATOM 844 C CA . VAL A 1 106 ? -29.155 1.864 -1.179 1.00 52.03 106 VAL A CA 1
ATOM 845 C C . VAL A 1 106 ? -29.620 2.757 -0.023 1.00 52.03 106 VAL A C 1
ATOM 847 O O . VAL A 1 106 ? -29.208 3.909 0.082 1.00 52.03 106 VAL A O 1
ATOM 850 N N . ASP A 1 107 ? -30.473 2.211 0.849 1.00 53.25 107 ASP A N 1
ATOM 851 C CA . ASP A 1 107 ? -31.039 2.891 2.032 1.00 53.25 107 ASP A CA 1
ATOM 852 C C . ASP A 1 107 ? -30.148 2.787 3.296 1.00 53.25 107 ASP A C 1
ATOM 854 O O . ASP A 1 107 ? -30.490 3.319 4.360 1.00 53.25 107 ASP A O 1
ATOM 858 N N . VAL A 1 108 ? -29.015 2.076 3.192 1.00 58.88 108 VAL A N 1
ATOM 859 C CA . VAL A 1 108 ? -28.105 1.734 4.298 1.00 58.88 108 VAL A CA 1
ATOM 860 C C . VAL A 1 108 ? -26.649 1.940 3.883 1.00 58.88 108 VAL A C 1
ATOM 862 O O . VAL A 1 108 ? -26.134 1.214 3.036 1.00 58.88 108 VAL A O 1
ATOM 865 N N . PHE A 1 109 ? -25.958 2.890 4.514 1.00 64.19 109 PHE A N 1
ATOM 866 C CA . PHE A 1 109 ? -24.541 3.159 4.249 1.00 64.19 109 PHE A CA 1
ATOM 867 C C . PHE A 1 109 ? -23.666 2.710 5.426 1.00 64.19 109 PHE A C 1
ATOM 869 O O . PHE A 1 109 ? -23.998 3.008 6.576 1.00 64.19 109 PHE A O 1
ATOM 876 N N . PRO A 1 110 ? -22.552 2.004 5.175 1.00 70.44 110 PRO A N 1
ATOM 877 C CA . PRO A 1 110 ? -21.649 1.593 6.241 1.00 70.44 110 PRO A CA 1
ATOM 878 C C . PRO A 1 110 ? -20.935 2.794 6.884 1.00 70.44 110 PRO A C 1
ATOM 880 O O . PRO A 1 110 ? -20.412 3.678 6.196 1.00 70.44 110 PRO A O 1
ATOM 883 N N . ILE A 1 111 ? -20.896 2.820 8.221 1.00 70.50 111 ILE A N 1
ATOM 884 C CA . ILE A 1 111 ? -20.142 3.822 8.985 1.00 70.50 111 ILE A CA 1
ATOM 885 C C . ILE A 1 111 ? -18.689 3.365 9.155 1.00 70.50 111 ILE A C 1
ATOM 887 O O . ILE A 1 111 ? -18.431 2.302 9.713 1.00 70.50 111 ILE A O 1
ATOM 891 N N . MET A 1 112 ? -17.732 4.224 8.801 1.00 69.81 112 MET A N 1
ATOM 892 C CA . MET A 1 112 ? -16.309 4.023 9.092 1.00 69.81 112 MET A CA 1
ATOM 893 C C . MET A 1 112 ? -15.989 4.267 10.571 1.00 69.81 112 MET A C 1
ATOM 895 O O . MET A 1 112 ? -15.238 3.507 11.184 1.00 69.81 112 MET A O 1
ATOM 899 N N . ARG A 1 113 ? -16.487 5.370 11.146 1.00 71.62 113 ARG A N 1
ATOM 900 C CA . ARG A 1 113 ? -16.385 5.656 12.587 1.00 71.62 113 ARG A CA 1
ATOM 901 C C . ARG A 1 113 ? -17.397 6.705 13.039 1.00 71.62 113 ARG A C 1
ATOM 903 O O . ARG A 1 113 ? -17.800 7.566 12.261 1.00 71.62 113 ARG A O 1
ATOM 910 N N . LEU A 1 114 ? -17.703 6.690 14.330 1.00 76.62 114 LEU A N 1
ATOM 911 C CA . LEU A 1 114 ? -18.375 7.791 15.011 1.00 76.62 114 LEU A CA 1
ATOM 912 C C . LEU A 1 114 ? -17.334 8.768 15.578 1.00 76.62 114 LEU A C 1
ATOM 914 O O . LEU A 1 114 ? -16.228 8.377 15.960 1.00 76.62 114 LEU A O 1
ATOM 918 N N . GLY A 1 115 ? -17.673 10.048 15.572 1.00 72.75 115 GLY A N 1
ATOM 919 C CA . GLY A 1 115 ? -16.879 11.150 16.090 1.00 72.75 115 GLY A CA 1
ATOM 920 C C . GLY A 1 115 ? -17.507 11.746 17.339 1.00 72.75 115 GLY A C 1
ATOM 921 O O . GLY A 1 115 ? -17.982 11.036 18.220 1.00 72.75 115 GLY A O 1
ATOM 922 N N . LYS A 1 116 ? -17.479 13.074 17.426 1.00 79.81 116 LYS A N 1
ATOM 923 C CA . LYS A 1 116 ? -18.019 13.800 18.577 1.00 79.81 116 LYS A CA 1
ATOM 924 C C . LYS A 1 116 ? -19.542 13.685 18.640 1.00 79.81 116 LYS A C 1
ATOM 926 O O . LYS A 1 116 ? -20.200 13.550 17.614 1.00 79.81 116 LYS A O 1
ATOM 931 N N . GLN A 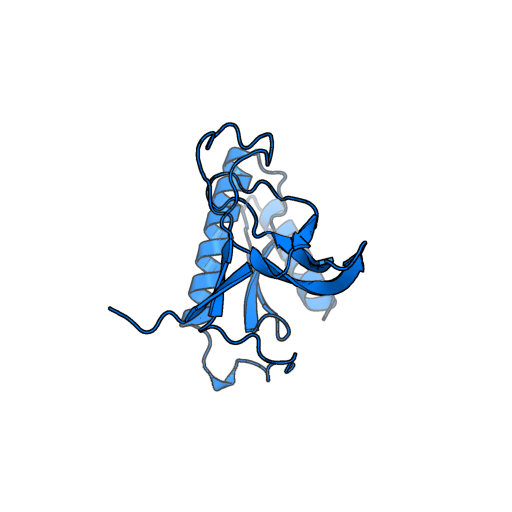1 117 ? -20.083 13.808 19.845 1.00 82.31 117 GLN A N 1
ATOM 932 C CA . GLN A 1 117 ? -21.509 13.987 20.090 1.00 82.31 117 GLN A CA 1
ATOM 933 C C . GLN A 1 117 ? -21.792 15.472 20.340 1.00 82.31 117 GLN A C 1
ATOM 935 O O . GLN A 1 117 ? -20.968 16.170 20.935 1.00 82.31 117 GLN A O 1
ATOM 940 N N . ARG A 1 118 ? -22.940 15.966 19.880 1.00 78.00 118 ARG A N 1
ATOM 941 C CA . ARG A 1 118 ? -23.439 17.311 20.181 1.00 78.00 118 ARG A CA 1
ATOM 942 C C . ARG A 1 118 ? -24.932 17.259 20.462 1.00 78.00 118 ARG A C 1
ATOM 944 O O . ARG A 1 118 ? -25.634 16.426 19.902 1.00 78.00 118 ARG A O 1
ATOM 951 N N . THR A 1 119 ? -25.422 18.189 21.267 1.00 88.31 119 THR A N 1
ATOM 952 C CA . THR A 1 119 ? -26.862 18.381 21.449 1.00 88.31 119 THR A CA 1
ATOM 953 C C . THR A 1 119 ? -27.284 19.602 20.653 1.00 88.31 119 THR A C 1
ATOM 955 O O . THR A 1 119 ? -26.777 20.701 20.876 1.00 88.31 119 THR A O 1
ATOM 958 N N . ARG A 1 120 ? -28.206 19.426 19.707 1.00 82.31 120 ARG A N 1
ATOM 959 C CA . ARG A 1 120 ? -28.760 20.514 18.900 1.00 82.31 120 ARG A CA 1
ATOM 960 C C . ARG A 1 120 ? -30.275 20.475 19.010 1.00 82.31 120 ARG A C 1
ATOM 962 O O . ARG A 1 120 ? -30.890 19.486 18.637 1.00 82.31 120 ARG A O 1
ATOM 969 N N . LYS A 1 121 ? -30.880 21.555 19.520 1.00 82.81 121 LYS A N 1
ATOM 970 C CA . LYS A 1 121 ? -32.343 21.664 19.695 1.00 82.81 121 LYS A CA 1
ATOM 971 C C . LYS A 1 121 ? -32.952 20.457 20.441 1.00 82.81 121 LYS A C 1
ATOM 973 O O . LYS A 1 121 ? -33.958 19.908 20.014 1.00 82.81 121 LYS A O 1
ATOM 978 N N . GLY A 1 122 ? -32.297 20.009 21.514 1.00 81.31 122 GLY A N 1
ATOM 979 C CA . GLY A 1 122 ? -32.738 18.855 22.311 1.00 81.31 122 GLY A CA 1
ATOM 980 C C . GLY A 1 122 ? -32.467 17.479 21.688 1.00 81.31 122 GLY A C 1
ATOM 981 O O . GLY A 1 122 ? -32.664 16.473 22.359 1.00 81.31 122 GLY A O 1
ATOM 982 N N . VAL A 1 123 ? -31.965 17.408 20.450 1.00 81.81 123 VAL A N 1
ATOM 983 C CA . VAL A 1 123 ? -31.597 16.148 19.790 1.00 81.81 123 VAL A CA 1
ATOM 984 C C . VAL A 1 123 ? -30.109 15.888 19.971 1.00 81.81 123 VAL A C 1
ATOM 986 O O . VAL A 1 123 ? -29.270 16.747 19.684 1.00 81.81 123 VAL A O 1
ATOM 989 N N . ILE A 1 124 ? -29.781 14.684 20.433 1.00 79.94 124 ILE A N 1
ATOM 990 C CA . ILE A 1 124 ? -28.410 14.188 20.450 1.00 79.94 124 ILE A CA 1
ATOM 991 C C . ILE A 1 124 ? -28.028 13.791 19.024 1.00 79.94 124 ILE A C 1
ATOM 993 O O . ILE A 1 124 ? -28.581 12.849 18.454 1.00 79.94 124 ILE A O 1
ATOM 997 N N . GLU A 1 125 ? -27.056 14.498 18.468 1.00 83.12 125 GLU A N 1
ATOM 998 C CA . GLU A 1 125 ? -26.439 14.199 17.185 1.00 83.12 125 GLU A CA 1
ATOM 999 C C . GLU A 1 125 ? -25.022 13.651 17.400 1.00 83.12 125 GLU A C 1
ATOM 1001 O O . GLU A 1 125 ? -24.284 14.096 18.280 1.00 83.12 125 GLU A O 1
ATOM 1006 N N . ILE A 1 126 ? -24.616 12.705 16.566 1.00 81.62 126 ILE A N 1
ATOM 1007 C CA . ILE A 1 126 ? -23.291 12.101 16.537 1.00 81.62 126 ILE A CA 1
ATOM 1008 C C . ILE A 1 126 ? -22.669 12.406 15.176 1.00 81.62 126 ILE A C 1
ATOM 1010 O O . ILE A 1 126 ? -23.328 12.347 14.140 1.00 81.62 126 ILE A O 1
ATOM 1014 N N . GLN A 1 127 ? -21.390 12.757 15.172 1.00 81.44 127 GLN A N 1
ATOM 1015 C CA . GLN A 1 127 ? -20.625 12.934 13.949 1.00 81.44 127 GLN A CA 1
ATOM 1016 C C . GLN A 1 127 ? -20.350 11.563 13.323 1.00 81.44 127 GLN A C 1
ATOM 1018 O O . GLN A 1 127 ? -19.718 10.715 13.946 1.00 81.44 127 GLN A O 1
ATOM 1023 N N . VAL A 1 128 ? -20.784 11.341 12.091 1.00 78.75 128 VAL A N 1
ATOM 1024 C CA . VAL A 1 128 ? -20.636 10.072 11.375 1.00 78.75 128 VAL A CA 1
ATOM 1025 C C . VAL A 1 128 ? -19.630 10.250 10.248 1.00 78.75 128 VAL A C 1
ATOM 1027 O O . VAL A 1 128 ? -19.769 11.133 9.405 1.00 78.75 128 VAL A O 1
ATOM 1030 N N . PHE A 1 129 ? -18.596 9.412 10.237 1.00 76.06 129 PHE A N 1
ATOM 1031 C CA . PHE A 1 129 ? -17.647 9.298 9.134 1.00 76.06 129 PHE A CA 1
ATOM 1032 C C . PHE A 1 129 ? -18.000 8.060 8.319 1.00 76.06 129 PHE A C 1
ATOM 1034 O O . PHE A 1 129 ? -18.047 6.963 8.872 1.00 76.06 129 PHE A O 1
ATOM 1041 N N . TRP A 1 130 ? -18.212 8.225 7.020 1.00 75.81 130 TRP A N 1
ATOM 1042 C CA . TRP A 1 130 ? -18.688 7.165 6.132 1.00 75.81 130 TRP A CA 1
ATOM 1043 C C . TRP 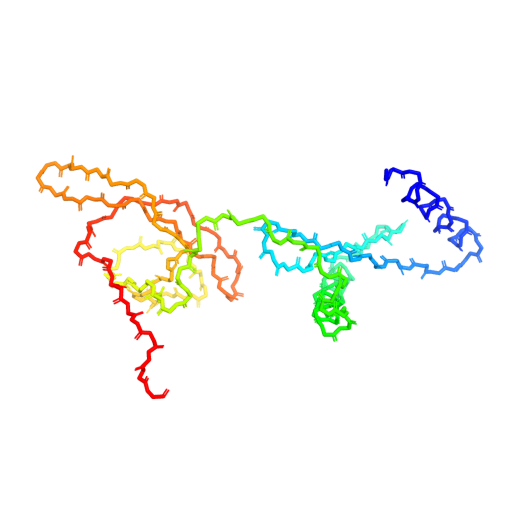A 1 130 ? -17.548 6.285 5.615 1.00 75.81 130 TRP A C 1
ATOM 1045 O O . TRP A 1 130 ? -16.433 6.771 5.408 1.00 75.81 130 TRP A O 1
ATOM 1055 N N . GLU A 1 131 ? -17.815 4.993 5.408 1.00 73.50 131 GLU A N 1
ATOM 1056 C CA . GLU A 1 131 ? -16.932 4.167 4.575 1.00 73.50 131 GLU A CA 1
ATOM 1057 C C . GLU A 1 131 ? -17.018 4.628 3.111 1.00 73.50 131 GLU A C 1
ATOM 1059 O O . GLU A 1 131 ? -18.073 5.106 2.692 1.00 73.50 131 GLU A O 1
ATOM 1064 N N . PRO A 1 132 ? -15.946 4.491 2.311 1.00 72.38 132 PRO A N 1
ATOM 1065 C CA . PRO A 1 132 ? -16.012 4.725 0.872 1.00 72.38 132 PRO A CA 1
ATOM 1066 C C . PRO A 1 132 ? -16.895 3.681 0.173 1.00 72.38 132 PRO A C 1
ATOM 1068 O O . PRO A 1 132 ? -17.071 2.560 0.656 1.00 72.38 132 PRO A O 1
ATOM 1071 N N . CYS A 1 133 ? -17.423 4.018 -1.005 1.00 69.94 133 CYS A N 1
ATOM 1072 C CA . CYS A 1 133 ? -18.155 3.063 -1.830 1.00 69.94 133 CYS A CA 1
ATOM 1073 C C . CYS A 1 133 ? -17.245 1.879 -2.179 1.00 69.94 133 CYS A C 1
ATOM 1075 O O . CYS A 1 133 ? -16.225 2.057 -2.837 1.00 69.94 133 CYS A O 1
ATOM 1077 N N . ARG A 1 134 ? -17.634 0.658 -1.802 1.00 64.06 134 ARG A N 1
ATOM 1078 C CA . ARG A 1 134 ? -16.833 -0.547 -2.085 1.00 64.06 134 ARG A CA 1
ATOM 1079 C C . ARG A 1 134 ? -16.739 -0.888 -3.573 1.00 64.06 134 ARG A C 1
ATOM 1081 O O . ARG A 1 134 ? -15.841 -1.616 -3.968 1.00 64.06 134 ARG A O 1
ATOM 1088 N N . VAL A 1 135 ? -17.668 -0.372 -4.375 1.00 55.69 135 VAL A N 1
ATOM 1089 C CA . VAL A 1 135 ? -17.771 -0.673 -5.807 1.00 55.69 135 VAL A CA 1
ATOM 1090 C C . VAL A 1 135 ? -17.072 0.391 -6.652 1.00 55.69 135 VAL A C 1
ATOM 1092 O O . VAL A 1 135 ? -16.290 0.045 -7.528 1.00 55.69 135 VAL A O 1
ATOM 1095 N N . CYS A 1 136 ? -17.318 1.684 -6.396 1.00 65.50 136 CYS A N 1
ATOM 1096 C CA . CYS A 1 136 ? -16.733 2.772 -7.195 1.00 65.50 136 CYS A CA 1
ATOM 1097 C C . CYS A 1 136 ? -15.675 3.612 -6.465 1.00 65.50 136 CYS A C 1
ATOM 1099 O O . CYS A 1 136 ? -15.141 4.554 -7.041 1.00 65.50 136 CYS A O 1
ATOM 1101 N N . GLY A 1 137 ? -15.395 3.333 -5.191 1.00 66.75 137 GLY A N 1
ATOM 1102 C CA . GLY A 1 137 ? -14.384 4.043 -4.401 1.00 66.75 137 GLY A CA 1
ATOM 1103 C C . GLY A 1 137 ? -14.767 5.456 -3.951 1.00 66.75 137 GLY A C 1
ATOM 1104 O O . GLY A 1 137 ? -13.988 6.085 -3.236 1.00 66.75 137 GLY A O 1
ATOM 1105 N N . LYS A 1 138 ? -15.947 5.976 -4.327 1.00 66.94 138 LYS A N 1
ATOM 1106 C CA . LYS A 1 138 ? -16.374 7.336 -3.958 1.00 66.94 138 LYS A CA 1
ATOM 1107 C C . LYS A 1 138 ? -16.371 7.523 -2.440 1.00 66.94 138 LYS A C 1
ATOM 1109 O O . LYS A 1 138 ? -16.919 6.703 -1.708 1.00 66.94 138 LYS A O 1
ATOM 1114 N N . THR A 1 139 ? -15.771 8.615 -1.985 1.00 70.81 139 THR A N 1
ATOM 1115 C CA . THR A 1 139 ? -15.712 8.998 -0.574 1.00 70.81 139 THR A CA 1
ATOM 1116 C C . THR A 1 139 ? -16.749 10.077 -0.272 1.00 70.81 139 THR A C 1
ATOM 1118 O O . THR A 1 139 ? -17.161 10.831 -1.159 1.00 70.81 139 THR A O 1
ATOM 1121 N N . TRP A 1 140 ? -17.179 10.156 0.987 1.00 71.81 140 TRP A N 1
ATOM 1122 C CA . TRP A 1 140 ? -18.139 11.158 1.447 1.00 71.81 140 TRP A CA 1
ATOM 1123 C C . TRP A 1 140 ? -17.585 11.933 2.649 1.00 71.81 140 TRP A C 1
ATOM 1125 O O . TRP A 1 140 ? -16.889 11.347 3.486 1.00 71.81 140 TRP A O 1
ATOM 1135 N N . PRO A 1 141 ? -17.881 13.241 2.764 1.00 73.75 141 PRO A N 1
ATOM 1136 C CA . PRO A 1 141 ? -17.544 14.012 3.956 1.00 73.75 141 PRO A CA 1
ATOM 1137 C C . PRO A 1 141 ? -18.341 13.509 5.163 1.00 73.75 141 PRO A C 1
ATOM 1139 O O . PRO A 1 141 ? -19.407 12.918 5.007 1.00 73.75 141 PRO A O 1
ATOM 1142 N N . PHE A 1 142 ? -17.853 13.772 6.377 1.00 78.62 142 PHE A N 1
ATOM 1143 C CA . PHE A 1 142 ? -18.616 13.444 7.583 1.00 78.62 142 PHE A CA 1
ATOM 1144 C C . PHE A 1 142 ? -19.946 14.212 7.621 1.00 78.62 142 PHE A C 1
ATOM 1146 O O . PHE A 1 142 ? -20.043 15.332 7.115 1.00 78.62 142 PHE A O 1
ATOM 1153 N N . SER A 1 143 ? -20.948 13.651 8.292 1.00 80.88 143 SER A N 1
ATOM 1154 C CA . SER A 1 143 ? -22.210 14.338 8.581 1.00 80.88 143 SER A CA 1
ATOM 1155 C C . SER A 1 143 ? -22.550 14.272 10.068 1.00 80.88 143 SER A C 1
ATOM 1157 O O . SER A 1 143 ? -21.930 13.537 10.835 1.00 80.88 143 SER A O 1
ATOM 1159 N N . TRP A 1 144 ? -23.487 15.114 10.500 1.00 80.50 144 TRP A N 1
ATOM 1160 C CA . TRP A 1 144 ? -24.025 15.088 11.856 1.00 80.50 144 TRP A CA 1
ATOM 1161 C C . TRP A 1 144 ? -25.394 14.457 11.827 1.00 80.50 144 TRP A C 1
ATOM 1163 O O . TRP A 1 144 ? -26.265 14.904 11.084 1.00 80.50 144 TRP A O 1
ATOM 1173 N N . GLU A 1 145 ? -25.571 13.449 12.660 1.00 80.56 145 GLU A N 1
ATOM 1174 C CA . GLU A 1 145 ? -26.692 12.551 12.530 1.00 80.56 145 GLU A CA 1
ATOM 1175 C C . GLU A 1 145 ? -27.349 12.253 13.877 1.00 80.56 145 GLU A C 1
ATOM 1177 O O . GLU A 1 145 ? -26.631 12.035 14.851 1.00 80.56 145 GLU A O 1
ATOM 1182 N N . PRO A 1 146 ? -28.687 12.177 13.967 1.00 82.69 146 PRO A N 1
ATOM 1183 C CA . PRO A 1 146 ? -29.358 11.788 15.203 1.00 82.69 146 PRO A CA 1
ATOM 1184 C C . PRO A 1 146 ? -28.861 10.433 15.717 1.00 82.69 146 PRO A C 1
ATOM 1186 O O . PRO A 1 146 ? -28.804 9.464 14.958 1.00 82.69 146 PRO A O 1
ATOM 1189 N N . ALA A 1 147 ? -28.554 10.341 17.013 1.00 76.19 147 ALA A N 1
ATOM 1190 C CA . ALA A 1 147 ? -28.103 9.092 17.633 1.00 76.19 147 ALA A CA 1
ATOM 1191 C C . ALA A 1 147 ? -29.109 7.944 17.449 1.00 76.19 147 ALA A C 1
ATOM 1193 O O . ALA A 1 147 ? -28.707 6.796 17.296 1.00 76.19 147 ALA A O 1
ATOM 1194 N N . SER A 1 148 ? -30.405 8.265 17.369 1.00 72.38 148 SER A N 1
ATOM 1195 C CA . SER A 1 148 ? -31.491 7.316 17.087 1.00 72.38 148 SER A CA 1
ATOM 1196 C C . SER A 1 148 ? -31.353 6.572 15.756 1.00 72.38 148 SER A C 1
ATOM 1198 O O . SER A 1 148 ? -31.975 5.532 15.571 1.00 72.38 148 SER A O 1
ATOM 1200 N N . ASN A 1 149 ? -30.572 7.103 14.814 1.00 68.50 149 ASN A N 1
ATOM 1201 C CA . ASN A 1 149 ? -30.423 6.538 13.473 1.00 68.50 149 ASN A CA 1
ATOM 1202 C C . ASN A 1 149 ? -29.191 5.624 13.347 1.00 68.50 149 ASN A C 1
ATOM 1204 O O . ASN A 1 149 ? -28.999 4.980 12.314 1.00 68.50 149 ASN A O 1
ATOM 1208 N N . VAL A 1 150 ? -28.353 5.575 14.385 1.00 66.19 150 VAL A N 1
ATOM 1209 C CA . VAL A 1 150 ? -27.137 4.767 14.440 1.00 66.19 150 VAL A CA 1
ATOM 1210 C C . VAL A 1 150 ? -27.488 3.401 15.039 1.00 66.19 150 VAL A C 1
ATOM 1212 O O . VAL A 1 150 ? -27.714 3.295 16.241 1.00 66.19 150 VAL A O 1
ATOM 1215 N N . ILE A 1 151 ? -27.527 2.345 14.221 1.00 63.28 151 ILE A N 1
ATOM 1216 C CA . ILE A 1 151 ? -27.811 0.982 14.691 1.00 63.28 151 ILE A CA 1
ATOM 1217 C C . ILE A 1 151 ? -26.486 0.245 14.900 1.00 63.28 151 ILE A C 1
ATOM 1219 O O . ILE A 1 151 ? -25.728 0.006 13.961 1.00 63.28 151 ILE A O 1
ATOM 1223 N N . LEU A 1 152 ? -26.214 -0.136 16.144 1.00 58.59 152 LEU A N 1
ATOM 1224 C CA . LEU A 1 152 ? -25.118 -1.031 16.510 1.00 58.59 152 LEU A CA 1
ATOM 1225 C C . LEU A 1 152 ? -25.620 -2.472 16.345 1.00 58.59 152 LEU A C 1
ATOM 1227 O O . LEU A 1 152 ? -26.463 -2.904 17.127 1.00 58.59 152 LEU A O 1
ATOM 1231 N N . THR A 1 153 ? -25.149 -3.223 15.347 1.00 49.41 153 THR A N 1
ATOM 1232 C CA . THR A 1 153 ? -25.425 -4.670 15.291 1.00 49.41 153 THR A CA 1
ATOM 1233 C C . THR A 1 153 ? -24.176 -5.446 15.679 1.00 49.41 153 THR A C 1
ATOM 1235 O O . THR A 1 153 ? -23.120 -5.258 15.066 1.00 49.41 153 THR A O 1
ATOM 1238 N N . ASN A 1 154 ? -24.317 -6.338 16.656 1.00 38.59 154 ASN A N 1
ATOM 1239 C CA . ASN A 1 154 ? -23.311 -7.344 16.965 1.00 38.59 154 ASN A CA 1
ATOM 1240 C C . ASN A 1 154 ? -23.487 -8.508 15.990 1.00 38.59 154 ASN A C 1
ATOM 1242 O O . ASN A 1 154 ? -24.518 -9.180 16.014 1.00 38.59 154 ASN A O 1
ATOM 1246 N N . THR A 1 155 ? -22.509 -8.759 15.124 1.00 38.78 155 THR A N 1
ATOM 1247 C CA . THR A 1 155 ? -22.519 -9.963 14.283 1.00 38.78 155 THR A CA 1
ATOM 1248 C C . THR A 1 155 ? -22.030 -11.154 15.100 1.00 38.78 155 THR A C 1
ATOM 1250 O O . THR A 1 155 ? -20.850 -11.472 15.065 1.00 38.78 155 THR A O 1
ATOM 1253 N N . ASN A 1 156 ? -22.943 -11.767 15.854 1.00 32.19 156 ASN A N 1
ATOM 1254 C CA . ASN A 1 156 ? -22.842 -13.133 16.378 1.00 32.19 156 ASN A CA 1
ATOM 1255 C C . ASN A 1 156 ? -24.231 -13.783 16.297 1.00 32.19 156 ASN A C 1
ATOM 1257 O O . ASN A 1 156 ? -24.830 -14.122 17.312 1.00 32.19 156 ASN A O 1
ATOM 1261 N N . GLN A 1 157 ? -24.771 -13.898 15.085 1.00 34.38 157 GLN A N 1
ATOM 1262 C CA . GLN A 1 157 ? -25.896 -14.782 14.794 1.00 34.38 157 GLN A CA 1
ATOM 1263 C C . GLN A 1 157 ? -25.812 -15.215 13.326 1.00 34.38 157 GLN A C 1
ATOM 1265 O O . GLN A 1 157 ? -25.799 -14.358 12.439 1.00 34.38 157 GLN A O 1
ATOM 1270 N N . PHE A 1 158 ? -25.795 -16.543 13.166 1.00 31.34 158 PHE A N 1
ATOM 1271 C CA . PHE A 1 158 ? -25.698 -17.384 11.965 1.00 31.34 158 PHE A CA 1
ATOM 1272 C C . PHE A 1 158 ? -24.290 -17.643 11.426 1.00 31.34 158 PHE A C 1
ATOM 1274 O O . PHE A 1 158 ? -23.670 -16.726 10.847 1.00 31.34 158 PHE A O 1
#